Protein AF-A0A0E3JX62-F1 (afdb_monomer_lite)

pLDDT: mean 85.28, std 9.25, range [53.06, 96.44]

InterPro domains:
  IPR010160 CRISPR-associated protein, Cmr5 [PF09701] (29-113)
  IPR023101 AF1862-like domain superfamily [G3DSA:1.10.520.30] (11-115)
  IPR023101 AF1862-like domain superfamily [SSF158568] (30-113)

Structure (mmCIF, N/CA/C/O backbone):
data_AF-A0A0E3JX62-F1
#
_entry.id   AF-A0A0E3JX62-F1
#
loop_
_atom_site.group_PDB
_atom_site.id
_atom_site.type_symbol
_atom_site.label_atom_id
_atom_site.label_alt_id
_atom_site.label_comp_id
_atom_site.label_asym_id
_atom_site.label_entity_id
_atom_site.label_seq_id
_atom_site.pdbx_PDB_ins_code
_atom_site.Cartn_x
_atom_site.Cartn_y
_atom_site.Cartn_z
_atom_site.occupancy
_atom_site.B_iso_or_equiv
_atom_site.auth_seq_id
_atom_site.auth_comp_id
_atom_site.auth_asym_id
_atom_site.auth_atom_id
_atom_site.pdbx_PDB_model_num
ATOM 1 N N . MET A 1 1 ? -1.534 -1.806 -14.188 1.00 62.25 1 MET A N 1
ATOM 2 C CA . MET A 1 1 ? -2.911 -1.276 -14.268 1.00 62.25 1 MET A CA 1
ATOM 3 C C . MET A 1 1 ? -3.129 -0.452 -13.007 1.00 62.25 1 MET A C 1
ATOM 5 O O . MET A 1 1 ? -2.720 -0.922 -11.955 1.00 62.25 1 MET A O 1
ATOM 9 N N . ILE A 1 2 ? -3.617 0.786 -13.118 1.00 75.81 2 ILE A N 1
ATOM 10 C CA . ILE A 1 2 ? -3.899 1.659 -11.963 1.00 75.81 2 ILE A CA 1
ATOM 11 C C . ILE A 1 2 ? -5.365 1.433 -11.605 1.00 75.81 2 ILE A C 1
ATOM 13 O O . ILE A 1 2 ? -6.213 1.516 -12.494 1.00 75.81 2 ILE A O 1
ATOM 17 N N . SER A 1 3 ? -5.661 1.114 -10.350 1.00 83.12 3 SER A N 1
ATOM 18 C CA . SER A 1 3 ? -7.040 0.901 -9.918 1.00 83.12 3 SER A CA 1
ATOM 19 C C . SER A 1 3 ? -7.783 2.234 -9.816 1.00 83.12 3 SER A C 1
ATOM 21 O O . SER A 1 3 ? -7.210 3.294 -9.538 1.00 83.12 3 SER A O 1
ATOM 23 N N . SER A 1 4 ? -9.092 2.207 -10.006 1.00 87.88 4 SER A N 1
ATOM 24 C CA . SER A 1 4 ? -9.942 3.371 -9.781 1.00 87.88 4 SER A CA 1
ATOM 25 C C . SER A 1 4 ? -10.062 3.710 -8.288 1.00 87.88 4 SER A C 1
ATOM 27 O O . SER A 1 4 ? -9.934 2.862 -7.403 1.00 87.88 4 SER A O 1
ATOM 29 N N . SER A 1 5 ? -10.395 4.967 -7.983 1.00 86.50 5 SER A N 1
ATOM 30 C CA . SER A 1 5 ? -10.707 5.400 -6.608 1.00 86.50 5 SER A CA 1
ATOM 31 C C . SER A 1 5 ? -11.844 4.575 -5.974 1.00 86.50 5 SER A C 1
ATOM 33 O O . SER A 1 5 ? -11.825 4.257 -4.780 1.00 86.50 5 SER A O 1
ATOM 35 N N . VAL A 1 6 ? -12.828 4.159 -6.779 1.00 88.31 6 VAL A N 1
ATOM 36 C CA . VAL A 1 6 ? -13.943 3.323 -6.311 1.00 88.31 6 VAL A CA 1
ATOM 37 C C . VAL A 1 6 ? -13.447 1.944 -5.871 1.00 88.31 6 VAL A C 1
ATOM 39 O O . VAL A 1 6 ? -13.843 1.470 -4.808 1.00 88.31 6 VAL A O 1
ATOM 42 N N . GLU A 1 7 ? -12.554 1.320 -6.638 1.00 90.38 7 GLU A N 1
ATOM 43 C CA . GLU A 1 7 ? -11.962 0.017 -6.305 1.00 90.38 7 GLU A CA 1
ATOM 44 C C . GLU A 1 7 ? -11.114 0.080 -5.034 1.00 90.38 7 GLU A C 1
ATOM 46 O O . GLU A 1 7 ? -11.301 -0.744 -4.138 1.00 90.38 7 GLU A O 1
ATOM 51 N N . LYS A 1 8 ? -10.274 1.114 -4.893 1.00 90.81 8 LYS A N 1
ATOM 52 C CA . LYS A 1 8 ? -9.488 1.369 -3.674 1.00 90.81 8 LYS A CA 1
ATOM 53 C C . LYS A 1 8 ? -10.384 1.483 -2.440 1.00 90.81 8 LYS A C 1
ATOM 55 O O . LYS A 1 8 ? -10.171 0.793 -1.445 1.00 90.81 8 LYS A O 1
ATOM 60 N N . SER A 1 9 ? -11.426 2.316 -2.518 1.00 89.31 9 SER A N 1
ATOM 61 C CA . SER A 1 9 ? -12.389 2.497 -1.418 1.00 89.31 9 SER A CA 1
ATOM 62 C C . SER A 1 9 ? -13.096 1.191 -1.071 1.00 89.31 9 SER A C 1
ATOM 64 O O . SER A 1 9 ? -13.220 0.836 0.102 1.00 89.31 9 SER A O 1
ATOM 66 N N . ARG A 1 10 ? -13.548 0.463 -2.099 1.00 90.81 10 ARG A N 1
ATOM 67 C CA . ARG A 1 10 ? -14.264 -0.803 -1.945 1.00 90.81 10 ARG A CA 1
ATOM 68 C C . ARG A 1 10 ? -13.384 -1.853 -1.282 1.00 90.81 10 ARG A C 1
ATOM 70 O O . ARG A 1 10 ? -13.867 -2.524 -0.377 1.00 90.81 10 ARG A O 1
ATOM 77 N N . PHE A 1 11 ? -12.117 -1.972 -1.680 1.00 91.31 11 PHE A N 1
ATOM 78 C CA . PHE A 1 11 ? -11.179 -2.890 -1.038 1.00 91.31 11 PHE A CA 1
ATOM 79 C C . PHE A 1 11 ? -11.008 -2.577 0.447 1.00 91.31 11 PHE A C 1
ATOM 81 O O . PHE A 1 11 ? -11.116 -3.486 1.267 1.00 91.31 11 PHE A O 1
ATOM 88 N N . ILE A 1 12 ? -10.783 -1.305 0.800 1.00 89.44 12 ILE A N 1
ATOM 89 C CA . ILE A 1 12 ? -10.561 -0.912 2.197 1.00 89.44 12 ILE A CA 1
ATOM 90 C C . ILE A 1 12 ? -11.797 -1.240 3.040 1.00 89.44 12 ILE A C 1
ATOM 92 O O . ILE A 1 12 ? -11.687 -1.916 4.060 1.00 89.44 12 ILE A O 1
ATOM 96 N N . LEU A 1 13 ? -12.982 -0.820 2.588 1.00 88.88 13 LEU A N 1
ATOM 97 C CA . LEU A 1 13 ? -14.234 -1.057 3.310 1.00 88.88 13 LEU A CA 1
ATOM 98 C C . LEU A 1 13 ? -14.573 -2.545 3.411 1.00 88.88 13 LEU A C 1
ATOM 100 O O . LEU A 1 13 ? -14.973 -2.997 4.480 1.00 88.88 13 LEU A O 1
ATOM 104 N N . LYS A 1 14 ? -14.395 -3.309 2.328 1.00 89.88 14 LYS A N 1
ATOM 105 C CA . LYS A 1 14 ? -14.640 -4.755 2.318 1.00 89.88 14 LYS A CA 1
ATOM 106 C C . LYS A 1 14 ? -13.683 -5.481 3.261 1.00 89.88 14 LYS A C 1
ATOM 108 O O . LYS A 1 14 ? -14.130 -6.284 4.064 1.00 89.88 14 LYS A O 1
ATOM 113 N N . SER A 1 15 ? -12.395 -5.144 3.231 1.00 87.44 15 SER A N 1
ATOM 114 C CA . SER A 1 15 ? -11.390 -5.769 4.099 1.00 87.44 15 SER A CA 1
ATOM 115 C C . SER A 1 15 ? -11.661 -5.536 5.586 1.00 87.44 15 SER A C 1
ATOM 117 O O . SER A 1 15 ? -11.417 -6.431 6.392 1.00 87.44 15 SER A O 1
ATOM 119 N N . ILE A 1 16 ? -12.189 -4.357 5.935 1.00 84.38 16 ILE A N 1
ATOM 120 C CA . ILE A 1 16 ? -12.611 -4.032 7.303 1.00 84.38 16 ILE A CA 1
ATOM 121 C C . ILE A 1 16 ? -13.919 -4.753 7.658 1.00 84.38 16 ILE A C 1
ATOM 123 O O . ILE A 1 16 ? -14.026 -5.337 8.733 1.00 84.38 16 ILE A O 1
ATOM 127 N N . LYS A 1 17 ? -14.916 -4.731 6.762 1.00 85.06 17 LYS A N 1
ATOM 128 C CA . LYS A 1 17 ? -16.238 -5.342 6.982 1.00 85.06 17 LYS A CA 1
ATOM 129 C C . LYS A 1 17 ? -16.162 -6.861 7.132 1.00 85.06 17 LYS A C 1
ATOM 131 O O . LYS A 1 17 ? -16.816 -7.413 8.009 1.00 85.06 17 LYS A O 1
ATOM 136 N N . ASP A 1 18 ? -15.364 -7.514 6.295 1.00 84.69 18 ASP A N 1
ATOM 137 C CA . ASP A 1 18 ? -15.216 -8.970 6.262 1.00 84.69 18 ASP A CA 1
ATOM 138 C C . ASP A 1 18 ? -14.297 -9.479 7.392 1.00 84.69 18 ASP A C 1
ATOM 140 O O . ASP A 1 18 ? -13.990 -10.666 7.454 1.00 84.69 18 ASP A O 1
ATOM 144 N N . GLY A 1 19 ? -13.810 -8.591 8.271 1.00 77.25 19 GLY A N 1
ATOM 145 C CA . GLY A 1 19 ? -12.964 -8.951 9.410 1.00 77.25 19 GLY A CA 1
ATOM 146 C C . GLY A 1 19 ? -11.559 -9.428 9.032 1.00 77.25 19 GLY A C 1
ATOM 147 O O . GLY A 1 19 ? -10.809 -9.840 9.910 1.00 77.25 19 GLY A O 1
ATOM 148 N N . CYS A 1 20 ? -11.174 -9.349 7.751 1.00 76.81 20 CYS A N 1
ATOM 149 C CA . CYS A 1 20 ? -9.824 -9.694 7.295 1.00 76.81 20 CYS A CA 1
ATOM 150 C C . CYS A 1 20 ? -8.755 -8.827 7.978 1.00 76.81 20 CYS A C 1
ATOM 152 O O . CYS A 1 20 ? -7.640 -9.290 8.199 1.00 76.81 20 CYS A O 1
ATOM 154 N N . PHE A 1 21 ? -9.099 -7.571 8.278 1.00 79.06 21 PHE A N 1
ATOM 155 C CA . PHE A 1 21 ? -8.288 -6.648 9.065 1.00 79.06 21 PHE A CA 1
ATOM 156 C C . PHE A 1 21 ? -9.217 -5.812 9.935 1.00 79.06 21 PHE A C 1
ATOM 158 O O . PHE A 1 21 ? -10.136 -5.180 9.411 1.00 79.06 21 PHE A O 1
ATOM 165 N N . THR A 1 22 ? -8.975 -5.733 11.242 1.00 76.62 22 THR A N 1
ATOM 166 C CA . THR A 1 22 ? -9.656 -4.721 12.053 1.00 76.62 22 THR A CA 1
ATOM 167 C C . THR A 1 22 ? -8.854 -3.422 12.040 1.00 76.62 22 THR A C 1
ATOM 169 O O . THR A 1 22 ? -7.629 -3.424 11.939 1.00 76.62 22 THR A O 1
ATOM 172 N N . ILE A 1 23 ? -9.527 -2.275 12.179 1.00 75.25 23 ILE A N 1
ATOM 173 C CA . ILE A 1 23 ? -8.840 -0.975 12.313 1.00 75.25 23 ILE A CA 1
ATOM 174 C C . ILE A 1 23 ? -7.880 -0.995 13.515 1.00 75.25 23 ILE A C 1
ATOM 176 O O . ILE A 1 23 ? -6.826 -0.364 13.480 1.00 75.25 23 ILE A O 1
ATOM 180 N N . LYS A 1 24 ? -8.206 -1.781 14.549 1.00 76.56 24 LYS A N 1
ATOM 181 C CA . LYS A 1 24 ? -7.346 -2.002 15.715 1.00 76.56 24 LYS A CA 1
ATOM 182 C C . LYS A 1 24 ? -6.082 -2.798 15.384 1.00 76.56 24 LYS A C 1
ATOM 184 O O . LYS A 1 24 ? -5.090 -2.608 16.078 1.00 76.56 24 LYS A O 1
ATOM 189 N N . ASP A 1 25 ? -6.067 -3.594 14.320 1.00 79.06 25 ASP A N 1
ATOM 190 C CA . ASP A 1 25 ? -4.882 -4.329 13.841 1.00 79.06 25 ASP A CA 1
ATOM 191 C C . ASP A 1 25 ? -4.015 -3.482 12.906 1.00 79.06 25 ASP A C 1
ATOM 193 O O . ASP A 1 25 ? -2.927 -3.887 12.499 1.00 79.06 25 ASP A O 1
ATOM 197 N N . LEU A 1 26 ? -4.473 -2.284 12.552 1.00 85.44 26 LEU A N 1
ATOM 198 C CA . LEU A 1 26 ? -3.723 -1.353 11.730 1.00 85.44 26 LEU A CA 1
ATOM 199 C C . LEU A 1 26 ? -3.050 -0.301 12.614 1.00 85.44 26 LEU A C 1
ATOM 201 O O . LEU A 1 26 ? -3.598 0.193 13.603 1.00 85.44 26 LEU A O 1
ATOM 205 N N . SER A 1 27 ? -1.798 0.016 12.296 1.00 88.19 27 SER A N 1
ATOM 206 C CA . SER A 1 27 ? -1.067 1.072 12.984 1.00 88.19 27 SER A CA 1
ATOM 207 C C . SER A 1 27 ? -1.409 2.404 12.343 1.00 88.19 27 SER A C 1
ATOM 209 O O . SER A 1 27 ? -0.979 2.717 11.232 1.00 88.19 27 SER A O 1
ATOM 211 N N . ILE A 1 28 ? -2.179 3.212 13.061 1.00 87.69 28 ILE A N 1
ATOM 212 C CA . ILE A 1 28 ? -2.637 4.511 12.569 1.00 87.69 28 ILE A CA 1
ATOM 213 C C . ILE A 1 28 ? -1.447 5.431 12.287 1.00 87.69 28 ILE A C 1
ATOM 215 O O . ILE A 1 28 ? -1.381 6.068 11.236 1.00 87.69 28 ILE A O 1
ATOM 219 N N . SER A 1 29 ? -0.457 5.427 13.183 1.00 89.19 29 SER A N 1
ATOM 220 C CA . SER A 1 29 ? 0.768 6.214 13.023 1.00 89.19 29 SER A CA 1
ATOM 221 C C . SER A 1 29 ? 1.562 5.848 11.761 1.00 89.19 29 SER A C 1
ATOM 223 O O . SER A 1 29 ? 2.133 6.728 11.117 1.00 89.19 29 SER A O 1
ATOM 225 N N . GLU A 1 30 ? 1.580 4.568 11.376 1.00 90.88 30 GLU A N 1
ATOM 226 C CA . GLU A 1 30 ? 2.270 4.102 10.168 1.00 90.88 30 GLU A CA 1
ATOM 227 C C . GLU A 1 30 ? 1.454 4.442 8.920 1.00 90.88 30 GLU A C 1
ATOM 229 O O . GLU A 1 30 ? 2.005 4.981 7.963 1.00 90.88 30 GLU A O 1
ATOM 234 N N . ILE A 1 31 ? 0.131 4.260 8.960 1.00 92.50 31 ILE A N 1
ATOM 235 C CA . ILE A 1 31 ? -0.778 4.652 7.873 1.00 92.50 31 ILE A CA 1
ATOM 236 C C . ILE A 1 31 ? -0.692 6.154 7.577 1.00 92.50 31 ILE A C 1
ATOM 238 O O . ILE A 1 31 ? -0.693 6.563 6.415 1.00 92.50 31 ILE A O 1
ATOM 242 N N . GLN A 1 32 ? -0.583 6.998 8.605 1.00 91.50 32 GLN A N 1
ATOM 243 C CA . GLN A 1 32 ? -0.445 8.443 8.419 1.00 91.50 32 GLN A CA 1
ATOM 244 C C . GLN A 1 32 ? 0.853 8.823 7.688 1.00 91.50 32 GLN A C 1
ATOM 246 O O . GLN A 1 32 ? 0.844 9.758 6.877 1.00 91.50 32 GLN A O 1
ATOM 251 N N . LYS A 1 33 ? 1.942 8.086 7.946 1.00 93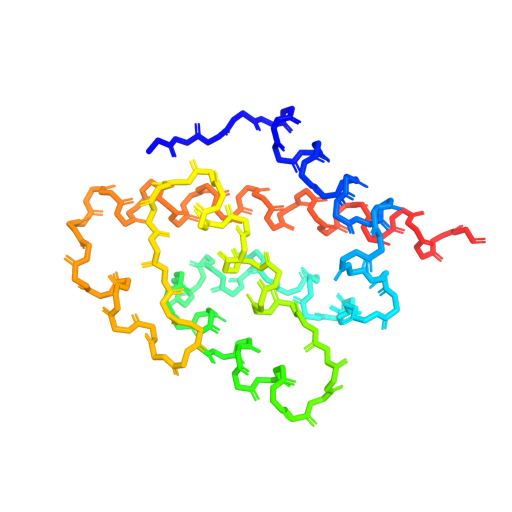.50 33 LYS A N 1
ATOM 252 C CA . LYS A 1 33 ? 3.274 8.297 7.355 1.00 93.50 33 LYS A CA 1
ATOM 253 C C . LYS A 1 33 ? 3.455 7.607 6.002 1.00 93.50 33 LYS A C 1
ATOM 255 O O . LYS A 1 33 ? 4.278 8.061 5.210 1.00 93.50 33 LYS A O 1
ATOM 260 N N . LEU A 1 34 ? 2.674 6.570 5.705 1.00 95.06 34 LEU A N 1
ATOM 261 C CA . LEU A 1 34 ? 2.822 5.731 4.515 1.00 95.06 34 LEU A CA 1
ATOM 262 C C . LEU A 1 34 ? 2.894 6.511 3.185 1.00 95.06 34 LEU A C 1
ATOM 264 O O . LEU A 1 34 ? 3.834 6.265 2.428 1.00 95.06 34 LEU A O 1
ATOM 268 N N . PRO A 1 35 ? 2.016 7.497 2.894 1.00 96.12 35 PRO A N 1
ATOM 269 C CA . PRO A 1 35 ? 2.127 8.256 1.647 1.00 96.12 35 PRO A CA 1
ATOM 270 C C . PRO A 1 35 ? 3.469 8.989 1.523 1.00 96.12 35 PRO A C 1
ATOM 272 O O . PRO A 1 35 ? 4.056 9.057 0.445 1.00 96.12 35 PRO A O 1
ATOM 275 N N . MET A 1 36 ? 3.968 9.540 2.635 1.00 96.44 36 MET A N 1
ATOM 276 C CA . MET A 1 36 ? 5.254 10.236 2.668 1.00 96.44 36 MET A CA 1
ATOM 277 C C . MET A 1 36 ? 6.413 9.255 2.478 1.00 96.44 36 MET A C 1
ATOM 279 O O . MET A 1 36 ? 7.320 9.550 1.705 1.00 96.44 36 MET A O 1
ATOM 283 N N . MET A 1 37 ? 6.360 8.091 3.129 1.00 95.88 37 MET A N 1
ATOM 284 C CA . MET A 1 37 ? 7.368 7.042 2.966 1.00 95.88 37 MET A CA 1
ATOM 285 C C . MET A 1 37 ? 7.470 6.597 1.507 1.00 95.88 37 MET A C 1
ATOM 287 O O . MET A 1 37 ? 8.564 6.637 0.953 1.00 95.88 37 MET A O 1
ATOM 291 N N . ILE A 1 38 ? 6.340 6.288 0.857 1.00 96.00 38 ILE A N 1
ATOM 292 C CA . ILE A 1 38 ? 6.325 5.870 -0.556 1.00 96.00 38 ILE A CA 1
ATOM 293 C C . ILE A 1 38 ? 6.910 6.967 -1.448 1.00 96.00 38 ILE A C 1
ATOM 295 O O . ILE A 1 38 ? 7.685 6.674 -2.355 1.00 96.00 38 ILE A O 1
ATOM 299 N N . ARG A 1 39 ? 6.572 8.237 -1.185 1.00 94.88 39 ARG A N 1
ATOM 300 C CA . ARG A 1 39 ? 7.064 9.368 -1.983 1.00 94.88 39 ARG A CA 1
ATOM 301 C C . ARG A 1 39 ? 8.578 9.560 -1.875 1.00 94.88 39 ARG A C 1
ATOM 303 O O . ARG A 1 39 ? 9.196 9.919 -2.868 1.00 94.88 39 ARG A O 1
ATOM 310 N N . ILE A 1 40 ? 9.146 9.399 -0.680 1.00 96.25 40 ILE A N 1
ATOM 311 C CA . ILE A 1 40 ? 10.559 9.713 -0.410 1.00 96.25 40 ILE A CA 1
ATOM 312 C C . ILE A 1 40 ? 11.456 8.500 -0.660 1.00 96.25 40 ILE A C 1
ATOM 314 O O . ILE A 1 40 ? 12.487 8.627 -1.310 1.00 96.25 40 ILE A O 1
ATOM 318 N N . ASN A 1 41 ? 11.057 7.332 -0.160 1.00 94.25 41 ASN A N 1
ATOM 319 C CA . ASN A 1 41 ? 11.887 6.127 -0.147 1.00 94.25 41 ASN A CA 1
ATOM 320 C C . ASN A 1 41 ? 11.543 5.158 -1.288 1.00 94.25 41 ASN A C 1
ATOM 322 O O . ASN A 1 41 ? 12.242 4.169 -1.494 1.00 94.25 41 ASN A O 1
ATOM 326 N N . GLY A 1 42 ? 10.450 5.408 -2.010 1.00 93.56 42 GLY A N 1
ATOM 327 C CA . GLY A 1 42 ? 9.917 4.489 -3.008 1.00 93.56 42 GLY A CA 1
ATOM 328 C C . GLY A 1 42 ? 9.093 3.351 -2.400 1.00 93.56 42 GLY A C 1
ATOM 329 O O . GLY A 1 42 ? 9.058 3.132 -1.183 1.00 93.56 42 GLY A O 1
ATOM 330 N N . LEU A 1 43 ? 8.397 2.629 -3.278 1.00 92.69 43 LEU A N 1
ATOM 331 C CA . LEU A 1 43 ? 7.477 1.551 -2.919 1.00 92.69 43 LEU A CA 1
ATOM 332 C C . LEU A 1 43 ? 8.173 0.390 -2.190 1.00 92.69 43 LEU A C 1
ATOM 334 O O . LEU A 1 43 ? 7.751 0.032 -1.091 1.00 92.69 43 LEU A O 1
ATOM 338 N N . ALA A 1 44 ? 9.232 -0.176 -2.780 1.00 90.69 44 ALA A N 1
ATOM 339 C CA . ALA A 1 44 ? 9.879 -1.382 -2.261 1.00 90.69 44 ALA A CA 1
ATOM 340 C C . ALA A 1 44 ? 10.424 -1.185 -0.836 1.00 90.69 44 ALA A C 1
ATOM 342 O O . ALA A 1 44 ? 10.064 -1.934 0.067 1.00 90.69 44 ALA A O 1
ATOM 343 N N . ALA A 1 45 ? 11.208 -0.126 -0.607 1.00 91.75 45 ALA A N 1
ATOM 344 C CA . ALA A 1 45 ? 11.774 0.167 0.712 1.00 91.75 45 ALA A CA 1
ATOM 345 C C . ALA A 1 45 ? 10.693 0.476 1.764 1.00 91.75 45 ALA A C 1
ATOM 347 O O . ALA A 1 45 ? 10.824 0.103 2.931 1.00 91.75 45 ALA A O 1
ATOM 348 N N . SER A 1 46 ? 9.604 1.140 1.360 1.00 93.81 46 SER A N 1
ATOM 349 C CA . SER A 1 46 ? 8.486 1.442 2.262 1.00 93.81 46 SER A CA 1
ATOM 350 C C . SER A 1 46 ? 7.756 0.180 2.708 1.00 93.81 46 SER A C 1
ATOM 352 O O . SER A 1 46 ? 7.444 0.041 3.889 1.00 93.81 46 SER A O 1
ATOM 354 N N . LEU A 1 47 ? 7.498 -0.743 1.781 1.00 91.75 47 LEU A N 1
ATOM 355 C CA . LEU A 1 47 ? 6.879 -2.023 2.106 1.00 91.75 47 LEU A CA 1
ATOM 356 C C . LEU A 1 47 ? 7.816 -2.908 2.931 1.00 91.75 47 LEU A C 1
ATOM 358 O O . LEU A 1 47 ? 7.348 -3.544 3.868 1.00 91.75 47 LEU A O 1
ATOM 362 N N . GLU A 1 48 ? 9.123 -2.902 2.654 1.00 90.75 48 GLU A N 1
ATOM 363 C CA . GLU A 1 48 ? 10.096 -3.716 3.398 1.00 90.75 48 GLU A CA 1
ATOM 364 C C . GLU A 1 48 ? 10.139 -3.286 4.865 1.00 90.75 48 GLU A C 1
ATOM 366 O O . GLU A 1 48 ? 10.101 -4.110 5.778 1.00 90.75 48 GLU A O 1
ATOM 371 N N . TYR A 1 49 ? 10.138 -1.971 5.093 1.00 90.94 49 TYR A N 1
ATOM 372 C CA . TYR A 1 49 ? 10.027 -1.406 6.429 1.00 90.94 49 TYR A CA 1
ATOM 373 C C . TYR A 1 49 ? 8.734 -1.839 7.130 1.00 90.94 49 TYR A C 1
ATOM 375 O O . TYR A 1 49 ? 8.777 -2.228 8.296 1.00 90.94 49 TYR A O 1
ATOM 383 N N . LEU A 1 50 ? 7.589 -1.756 6.443 1.00 91.00 50 LEU A N 1
ATOM 384 C CA . LEU A 1 50 ? 6.298 -2.102 7.036 1.00 91.00 50 LEU A CA 1
ATOM 385 C C . LEU A 1 50 ? 6.185 -3.593 7.355 1.00 91.00 50 LEU A C 1
ATOM 387 O O . LEU A 1 50 ? 5.725 -3.927 8.437 1.00 91.00 50 LEU A O 1
ATOM 391 N N . LEU A 1 51 ? 6.642 -4.487 6.478 1.00 89.56 51 LEU A N 1
ATOM 392 C CA . LEU A 1 51 ? 6.607 -5.930 6.739 1.00 89.56 51 LEU A CA 1
ATOM 393 C C . LEU A 1 51 ? 7.488 -6.303 7.941 1.00 89.56 51 LEU A C 1
ATOM 395 O O . LEU A 1 51 ? 7.028 -7.008 8.835 1.00 89.56 51 LEU A O 1
ATOM 399 N N . LYS A 1 52 ? 8.687 -5.712 8.054 1.00 88.12 52 LYS A N 1
ATOM 400 C CA . LYS A 1 52 ? 9.533 -5.850 9.256 1.00 88.12 52 LYS A CA 1
ATOM 401 C C . LYS A 1 52 ? 8.849 -5.320 10.519 1.00 88.12 52 LYS A C 1
ATOM 403 O O . LYS A 1 52 ? 9.066 -5.837 11.611 1.00 88.12 52 LYS A O 1
ATOM 408 N N . LYS A 1 53 ? 8.034 -4.263 10.416 1.00 86.12 53 LYS A N 1
ATOM 409 C CA . LYS A 1 53 ? 7.233 -3.767 11.549 1.00 86.12 53 LYS A CA 1
ATOM 410 C C . LYS A 1 53 ? 6.084 -4.700 11.893 1.00 86.12 53 LYS A C 1
ATOM 412 O O . LYS A 1 53 ? 5.813 -4.872 13.083 1.00 86.12 53 LYS A O 1
ATOM 417 N N . ASP A 1 54 ? 5.450 -5.294 10.889 1.00 84.19 54 ASP A N 1
ATOM 418 C CA . ASP A 1 54 ? 4.328 -6.200 11.082 1.00 84.19 54 ASP A CA 1
ATOM 419 C C . ASP A 1 54 ? 4.743 -7.427 11.914 1.00 84.19 54 ASP A C 1
ATOM 421 O O . ASP A 1 54 ? 4.035 -7.808 12.849 1.00 84.19 54 ASP A O 1
ATOM 425 N N . GLU A 1 55 ? 5.933 -7.978 11.653 1.00 82.56 55 GLU A N 1
ATOM 426 C CA . GLU A 1 55 ? 6.535 -9.073 12.434 1.00 82.56 55 GLU A CA 1
ATOM 427 C C . GLU A 1 55 ? 6.772 -8.710 13.908 1.00 82.56 55 GLU A C 1
ATOM 429 O O . GLU A 1 55 ? 6.645 -9.556 14.790 1.00 82.56 55 GLU A O 1
ATOM 434 N N . LEU A 1 56 ? 7.090 -7.443 14.191 1.00 76.44 56 LEU A N 1
ATOM 435 C CA . LEU A 1 56 ? 7.489 -6.985 15.524 1.00 76.44 56 LEU A CA 1
ATOM 436 C C . LEU A 1 56 ? 6.326 -6.497 16.398 1.00 76.44 56 LEU A C 1
ATOM 438 O O . LEU A 1 56 ? 6.468 -6.456 17.619 1.00 76.44 56 LEU A O 1
ATOM 442 N N . LYS A 1 57 ? 5.219 -6.022 15.809 1.00 66.94 57 LYS A N 1
ATOM 443 C CA . LYS A 1 57 ? 4.214 -5.218 16.539 1.00 66.94 57 LYS A CA 1
ATOM 444 C C . LYS A 1 57 ? 2.767 -5.700 16.446 1.00 66.94 57 LYS A C 1
ATOM 446 O O . LYS A 1 57 ? 1.896 -5.012 16.976 1.00 66.94 57 LYS A O 1
ATOM 451 N N . VAL A 1 58 ? 2.488 -6.842 15.808 1.00 65.00 58 VAL A N 1
ATOM 452 C CA . VAL A 1 58 ? 1.107 -7.345 15.589 1.00 65.00 58 VAL A CA 1
ATOM 453 C C . VAL A 1 58 ? 0.219 -6.277 14.924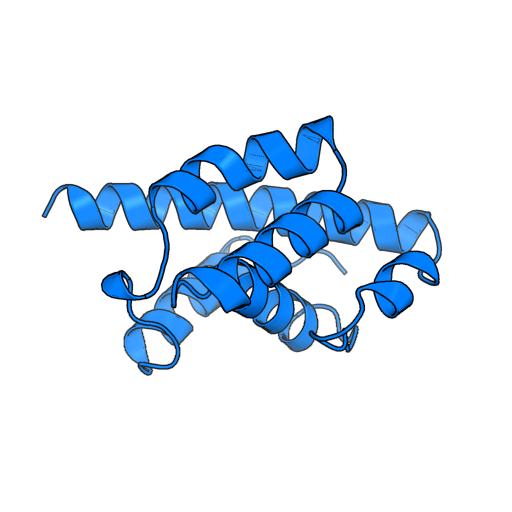 1.00 65.00 58 VAL A C 1
ATOM 455 O O . VAL A 1 58 ? -0.978 -6.157 15.172 1.00 65.00 58 VAL A O 1
ATOM 458 N N . LYS A 1 59 ? 0.832 -5.430 14.098 1.00 79.06 59 LYS A N 1
ATOM 459 C CA . LYS A 1 59 ? 0.138 -4.496 13.216 1.00 79.06 59 LYS A CA 1
ATOM 460 C C . LYS A 1 59 ? 0.342 -5.008 11.806 1.00 79.06 59 LYS A C 1
ATOM 462 O O . LYS A 1 59 ? 1.380 -5.580 11.542 1.00 79.06 59 LYS A O 1
ATOM 467 N N . ASN A 1 60 ? -0.653 -4.903 10.937 1.00 86.81 60 ASN A N 1
ATOM 468 C CA . ASN A 1 60 ? -0.625 -5.609 9.650 1.00 86.81 60 ASN A CA 1
ATOM 469 C C . ASN A 1 60 ? -0.696 -4.641 8.460 1.00 86.81 60 ASN A C 1
ATOM 471 O O . ASN A 1 60 ? -1.411 -4.899 7.491 1.00 86.81 60 ASN A O 1
ATOM 475 N N . VAL A 1 61 ? -0.017 -3.489 8.541 1.00 90.12 61 VAL A N 1
ATOM 476 C CA . VAL A 1 61 ? -0.101 -2.445 7.501 1.00 90.12 61 VAL A CA 1
ATOM 477 C C . VAL A 1 61 ? 0.643 -2.883 6.240 1.00 90.12 61 VAL A C 1
ATOM 479 O O . VAL A 1 61 ? 0.143 -2.663 5.133 1.00 90.12 61 VAL A O 1
ATOM 482 N N . GLY A 1 62 ? 1.798 -3.535 6.390 1.00 90.44 62 GLY A N 1
ATOM 483 C CA . GLY A 1 62 ? 2.549 -4.106 5.271 1.00 90.44 62 GLY A CA 1
ATOM 484 C C . GLY A 1 62 ? 1.735 -5.180 4.555 1.00 90.44 62 GLY A C 1
ATOM 485 O O . GLY A 1 62 ? 1.471 -5.061 3.357 1.00 90.44 62 GLY A O 1
ATOM 486 N N . LYS A 1 63 ? 1.233 -6.168 5.304 1.00 89.50 63 LYS A N 1
ATOM 487 C CA . LYS A 1 63 ? 0.378 -7.251 4.784 1.00 89.50 63 LYS A CA 1
ATOM 488 C C . LYS A 1 63 ? -0.893 -6.729 4.118 1.00 89.50 63 LYS A C 1
ATOM 490 O O . LYS A 1 63 ? -1.301 -7.251 3.082 1.00 89.50 63 LYS A O 1
ATOM 495 N N . PHE A 1 64 ? -1.501 -5.677 4.666 1.00 90.69 64 PHE A N 1
ATOM 496 C CA . PHE A 1 64 ? -2.665 -5.028 4.063 1.00 90.69 64 PHE A CA 1
ATOM 497 C C . PHE A 1 64 ? -2.350 -4.449 2.678 1.00 90.69 64 PHE A C 1
ATOM 499 O O . PHE A 1 64 ? -3.113 -4.646 1.731 1.00 90.69 64 PHE A O 1
ATOM 506 N N . CYS A 1 65 ? -1.201 -3.781 2.540 1.00 91.75 65 CYS A N 1
ATOM 507 C CA . CYS A 1 65 ? -0.747 -3.248 1.259 1.00 91.75 65 CYS A CA 1
ATOM 508 C C . CYS A 1 65 ? -0.410 -4.367 0.262 1.00 91.75 65 CYS A C 1
ATOM 510 O O . CYS A 1 65 ? -0.814 -4.282 -0.894 1.00 91.75 65 CYS A O 1
ATOM 512 N N . ILE A 1 66 ? 0.268 -5.433 0.701 1.00 90.31 66 ILE A N 1
ATOM 513 C CA . ILE A 1 66 ? 0.584 -6.591 -0.153 1.00 90.31 66 ILE A CA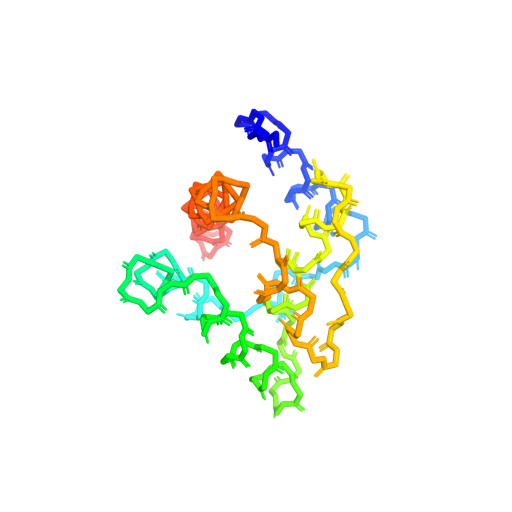 1
ATOM 514 C C . ILE A 1 66 ? -0.686 -7.273 -0.664 1.00 90.31 66 ILE A C 1
ATOM 516 O O . ILE A 1 66 ? -0.773 -7.588 -1.853 1.00 90.31 66 ILE A O 1
ATOM 520 N N . LYS A 1 67 ? -1.698 -7.446 0.196 1.00 89.56 67 LYS A N 1
ATOM 521 C CA . LYS A 1 67 ? -2.991 -8.005 -0.215 1.00 89.56 67 LYS A CA 1
ATOM 522 C C . LYS A 1 67 ? -3.662 -7.137 -1.276 1.00 89.56 67 LYS A C 1
ATOM 524 O O . LYS A 1 67 ? -4.093 -7.655 -2.297 1.00 89.56 67 LYS A O 1
ATOM 529 N N . TYR A 1 68 ? -3.697 -5.822 -1.067 1.00 91.06 68 TYR A N 1
ATOM 530 C CA . TYR A 1 68 ? -4.242 -4.893 -2.054 1.00 91.06 68 TYR A CA 1
ATOM 531 C C . TYR A 1 68 ? -3.532 -5.014 -3.413 1.00 91.06 68 TYR A C 1
ATOM 533 O O . TYR A 1 68 ? -4.189 -5.111 -4.450 1.00 91.06 68 TYR A O 1
ATOM 541 N N . ILE A 1 69 ? -2.195 -5.051 -3.410 1.00 89.44 69 ILE A N 1
ATOM 542 C CA . ILE A 1 69 ? -1.403 -5.207 -4.634 1.00 89.44 69 ILE A CA 1
ATOM 543 C C . ILE A 1 69 ? -1.733 -6.540 -5.316 1.00 89.44 69 ILE A C 1
ATOM 545 O O . ILE A 1 69 ? -2.015 -6.555 -6.516 1.00 89.44 69 ILE A O 1
ATOM 549 N N . SER A 1 70 ? -1.760 -7.631 -4.553 1.00 86.75 70 SER A N 1
ATOM 550 C CA . SER A 1 70 ? -2.048 -8.973 -5.068 1.00 86.75 70 SER A CA 1
ATOM 551 C C . SER A 1 70 ? -3.437 -9.062 -5.700 1.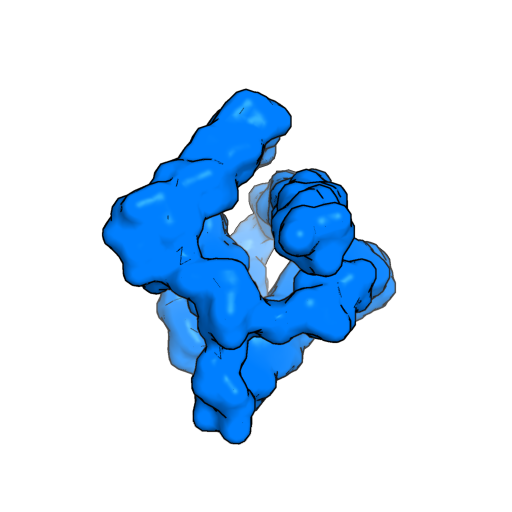00 86.75 70 SER A C 1
ATOM 553 O O . SER A 1 70 ? -3.576 -9.600 -6.799 1.00 86.75 70 SER A O 1
ATOM 555 N N . ASP A 1 71 ? -4.442 -8.466 -5.058 1.00 84.81 71 ASP A N 1
ATOM 556 C CA . ASP A 1 71 ? -5.835 -8.525 -5.502 1.00 84.81 71 ASP A CA 1
ATOM 557 C C . ASP A 1 71 ? -6.099 -7.662 -6.752 1.00 84.81 71 ASP A C 1
ATOM 559 O O . ASP A 1 71 ? -6.924 -8.036 -7.585 1.00 84.81 71 ASP A O 1
ATOM 563 N N . TYR A 1 72 ? -5.409 -6.523 -6.919 1.00 79.38 72 TYR A N 1
ATOM 564 C CA . TYR A 1 72 ? -5.741 -5.539 -7.970 1.00 79.38 72 TYR A CA 1
ATOM 565 C C . TYR A 1 72 ? -4.716 -5.389 -9.086 1.00 79.38 72 TYR A C 1
ATOM 567 O O . TYR A 1 72 ? -5.021 -4.802 -10.125 1.00 79.38 72 TYR A O 1
ATOM 575 N N . THR A 1 73 ? -3.503 -5.902 -8.911 1.00 69.12 73 THR A N 1
ATOM 576 C CA . THR A 1 73 ? -2.435 -5.694 -9.900 1.00 69.12 73 THR A CA 1
ATOM 577 C C . THR A 1 73 ? -1.982 -6.985 -10.565 1.00 69.12 73 THR A C 1
ATOM 579 O O . THR A 1 73 ? -1.155 -6.933 -11.473 1.00 69.12 73 THR A O 1
ATOM 582 N N . SER A 1 74 ? -2.563 -8.130 -10.173 1.00 69.50 74 SER A N 1
ATOM 583 C CA . SER A 1 74 ? -2.167 -9.481 -10.614 1.00 69.50 74 SER A CA 1
ATOM 584 C C . SER A 1 74 ? -0.696 -9.822 -10.331 1.00 69.50 74 SER A C 1
ATOM 586 O O . SER A 1 74 ? -0.193 -10.832 -10.817 1.00 69.50 74 SER A O 1
ATOM 588 N N . ILE A 1 75 ? -0.000 -8.984 -9.558 1.00 72.69 75 ILE A N 1
ATOM 589 C CA . ILE A 1 75 ? 1.368 -9.207 -9.109 1.00 72.69 75 ILE A CA 1
ATOM 590 C C . ILE A 1 75 ? 1.262 -9.931 -7.777 1.00 72.69 75 ILE A C 1
ATOM 592 O O . ILE A 1 75 ? 0.813 -9.353 -6.790 1.00 72.69 75 ILE A O 1
ATOM 596 N N . LYS A 1 76 ? 1.667 -11.198 -7.756 1.00 73.25 76 LYS A N 1
ATOM 597 C CA . LYS A 1 76 ? 1.868 -11.912 -6.499 1.00 73.25 76 LYS A CA 1
ATOM 598 C C . LYS A 1 76 ? 3.193 -11.440 -5.926 1.00 73.25 76 LYS A C 1
ATOM 600 O O . LYS A 1 76 ? 4.203 -11.544 -6.608 1.00 73.25 76 LYS A O 1
ATOM 605 N N . ILE A 1 77 ? 3.142 -10.873 -4.729 1.00 74.69 77 ILE A N 1
ATOM 606 C CA . ILE A 1 77 ? 4.334 -10.524 -3.963 1.00 74.69 77 ILE A CA 1
ATOM 607 C C . ILE A 1 77 ? 4.349 -11.467 -2.778 1.00 74.69 77 ILE A C 1
ATOM 609 O O . ILE A 1 77 ? 3.388 -11.469 -1.997 1.00 74.69 77 ILE A O 1
ATOM 613 N N . ASP A 1 78 ? 5.407 -12.255 -2.640 1.00 70.31 78 ASP A N 1
ATOM 614 C CA . ASP A 1 78 ? 5.622 -12.963 -1.389 1.00 70.31 78 ASP A CA 1
ATOM 615 C C . ASP A 1 78 ? 5.896 -11.945 -0.269 1.00 70.31 78 ASP A C 1
ATOM 617 O O . ASP A 1 78 ? 6.749 -11.062 -0.360 1.00 70.31 78 ASP A O 1
ATOM 621 N N . SER A 1 79 ? 5.122 -12.046 0.808 1.00 66.06 79 SER A N 1
ATOM 622 C CA . SER A 1 79 ? 5.265 -11.197 1.989 1.00 66.06 79 SER A CA 1
ATOM 623 C C . SER A 1 79 ? 6.577 -11.412 2.754 1.00 66.06 79 SER A C 1
ATOM 625 O O . SER A 1 79 ? 6.854 -10.633 3.662 1.00 66.06 79 SER A O 1
ATOM 627 N N . SER A 1 80 ? 7.350 -12.454 2.432 1.00 65.19 80 SER A N 1
ATOM 628 C CA . SER A 1 80 ? 8.625 -12.768 3.086 1.00 65.19 80 SER A CA 1
ATOM 629 C C . SER A 1 80 ? 9.793 -11.933 2.541 1.00 65.19 80 SER A C 1
ATOM 631 O O . SER A 1 80 ? 10.571 -11.374 3.312 1.00 65.19 80 SER A O 1
ATOM 633 N N . GLU A 1 81 ? 9.882 -11.768 1.220 1.00 62.88 81 GLU A N 1
ATOM 634 C CA . GLU A 1 81 ? 10.970 -11.056 0.558 1.00 62.88 81 GLU A CA 1
ATOM 635 C C . GLU A 1 81 ? 10.411 -10.258 -0.624 1.00 62.88 81 GLU A C 1
ATOM 637 O O . GLU A 1 81 ? 9.914 -10.800 -1.600 1.00 62.88 81 GLU A O 1
ATOM 642 N N . ILE A 1 82 ? 10.515 -8.928 -0.570 1.00 75.69 82 ILE A N 1
ATOM 643 C CA . ILE A 1 82 ? 10.033 -7.995 -1.613 1.00 75.69 82 ILE A CA 1
ATOM 644 C C . ILE A 1 82 ? 10.840 -8.107 -2.935 1.00 75.69 82 ILE A C 1
ATOM 646 O O . ILE A 1 82 ? 10.819 -7.226 -3.797 1.00 75.69 82 ILE A O 1
ATOM 650 N N . THR A 1 83 ? 11.593 -9.187 -3.117 1.00 71.00 83 THR A N 1
ATOM 651 C CA . THR A 1 83 ? 12.377 -9.511 -4.314 1.00 71.00 83 THR A CA 1
ATOM 652 C C . THR A 1 83 ? 11.526 -9.434 -5.577 1.00 71.00 83 THR A C 1
ATOM 654 O O . THR A 1 83 ? 11.947 -8.774 -6.527 1.00 71.00 83 THR A O 1
ATOM 657 N N . ASP A 1 84 ? 10.279 -9.910 -5.530 1.00 75.56 84 ASP A N 1
ATOM 658 C CA . ASP A 1 84 ? 9.329 -9.828 -6.647 1.00 75.56 84 ASP A CA 1
ATOM 659 C C . ASP A 1 84 ? 9.122 -8.393 -7.156 1.00 75.56 84 ASP A C 1
ATOM 661 O O . ASP A 1 84 ? 9.015 -8.169 -8.359 1.00 75.56 84 ASP A O 1
ATOM 665 N N . LEU A 1 85 ? 9.107 -7.383 -6.270 1.00 78.12 85 LEU A N 1
ATOM 666 C CA . LEU A 1 85 ? 8.949 -5.982 -6.684 1.00 78.12 85 LEU A CA 1
ATOM 667 C C . LEU A 1 85 ? 10.183 -5.427 -7.396 1.00 78.12 85 LEU A C 1
ATOM 669 O O . LEU A 1 85 ? 10.046 -4.497 -8.194 1.00 78.12 85 LEU A O 1
ATOM 673 N N . LYS A 1 86 ? 11.374 -5.958 -7.097 1.00 74.50 86 LYS A N 1
ATOM 674 C CA . LYS A 1 86 ? 12.640 -5.516 -7.704 1.00 74.50 86 LYS A CA 1
ATOM 675 C C . LYS A 1 86 ? 12.802 -6.035 -9.133 1.00 74.50 86 LYS A C 1
ATOM 677 O O . LYS A 1 86 ? 13.523 -5.422 -9.912 1.00 74.50 86 LYS A O 1
ATOM 682 N N . GLU A 1 87 ? 12.108 -7.114 -9.482 1.00 82.62 87 GLU A N 1
ATOM 683 C CA . GLU A 1 87 ? 12.152 -7.726 -10.816 1.00 82.62 87 GLU A CA 1
ATOM 684 C C . GLU A 1 87 ? 11.122 -7.132 -11.795 1.00 82.62 87 GLU A C 1
ATOM 686 O O . GLU A 1 87 ? 11.158 -7.391 -13.001 1.00 82.62 87 GLU A O 1
ATOM 691 N N . ILE A 1 88 ? 10.205 -6.291 -11.309 1.00 85.19 88 ILE A N 1
ATOM 692 C CA . ILE A 1 88 ? 9.196 -5.638 -12.146 1.00 85.19 88 ILE A CA 1
ATOM 693 C C . ILE A 1 88 ? 9.856 -4.594 -13.051 1.00 85.19 88 ILE A C 1
ATOM 695 O O . ILE A 1 88 ? 10.640 -3.754 -12.614 1.00 85.19 88 ILE A O 1
ATOM 699 N N . LYS A 1 89 ? 9.454 -4.581 -14.328 1.00 88.44 89 LYS A N 1
ATOM 700 C CA . LYS A 1 89 ? 9.851 -3.531 -15.277 1.00 88.44 89 LYS A CA 1
ATOM 701 C C . LYS A 1 89 ? 9.536 -2.130 -14.736 1.00 88.44 89 LYS A C 1
ATOM 703 O O . LYS A 1 89 ? 8.468 -1.894 -14.173 1.00 88.44 89 LYS A O 1
ATOM 708 N N . CYS A 1 90 ? 10.452 -1.188 -14.959 1.00 88.50 90 CYS A N 1
ATOM 709 C CA . CYS A 1 90 ? 10.401 0.159 -14.379 1.00 88.50 90 CYS A CA 1
ATOM 710 C C . CYS A 1 90 ? 9.066 0.892 -14.620 1.00 88.50 90 CYS A C 1
ATOM 712 O O . CYS A 1 90 ? 8.515 1.493 -13.700 1.00 88.50 90 CYS A O 1
ATOM 714 N N . ASP A 1 91 ? 8.493 0.792 -15.821 1.00 89.62 91 ASP A N 1
ATOM 715 C CA . ASP A 1 91 ? 7.197 1.386 -16.174 1.00 89.62 91 ASP A CA 1
ATOM 716 C C . ASP A 1 91 ? 6.054 0.845 -15.299 1.00 89.62 91 ASP A C 1
ATOM 718 O O . ASP A 1 91 ? 5.284 1.605 -14.703 1.00 89.62 91 ASP A O 1
ATOM 722 N N . ARG A 1 92 ? 5.987 -0.481 -15.148 1.00 87.94 92 ARG A N 1
ATOM 723 C CA . ARG A 1 92 ? 4.999 -1.152 -14.299 1.00 87.94 92 ARG A CA 1
ATOM 724 C C . ARG A 1 92 ? 5.213 -0.835 -12.826 1.00 87.94 92 ARG A C 1
ATOM 726 O O . ARG A 1 92 ? 4.232 -0.592 -12.122 1.00 87.94 92 ARG A O 1
ATOM 733 N N . TYR A 1 93 ? 6.465 -0.795 -12.379 1.00 90.44 93 TYR A N 1
ATOM 734 C CA . TYR A 1 93 ? 6.818 -0.428 -11.011 1.00 90.44 93 TYR A CA 1
ATOM 735 C C . TYR A 1 93 ? 6.373 1.004 -10.686 1.00 90.44 93 TYR A C 1
ATOM 737 O O . TYR A 1 93 ? 5.753 1.238 -9.651 1.00 90.44 93 TYR A O 1
ATOM 745 N N . MET A 1 94 ? 6.596 1.959 -11.593 1.00 91.44 94 MET A N 1
ATOM 746 C CA . MET A 1 94 ? 6.157 3.348 -11.419 1.00 91.44 94 MET A CA 1
ATOM 747 C C . MET A 1 94 ? 4.630 3.468 -11.349 1.00 91.44 94 MET A C 1
ATOM 749 O O . MET A 1 94 ? 4.108 4.186 -10.491 1.00 91.44 94 MET A O 1
ATOM 753 N N . CYS A 1 95 ? 3.896 2.736 -12.196 1.00 91.00 95 CYS A N 1
ATOM 754 C CA . CYS A 1 95 ? 2.436 2.672 -12.098 1.00 91.00 95 CYS A CA 1
ATOM 755 C C . CYS A 1 95 ? 1.981 2.105 -10.750 1.00 91.00 95 CYS A C 1
ATOM 757 O O . CYS A 1 95 ? 1.062 2.653 -10.147 1.00 91.00 95 CYS A O 1
ATOM 759 N N . LEU A 1 96 ? 2.627 1.038 -10.275 1.00 91.12 96 LEU A N 1
ATOM 760 C CA . LEU A 1 96 ? 2.307 0.409 -8.998 1.00 91.12 96 LEU A CA 1
ATOM 761 C C . LEU A 1 96 ? 2.602 1.337 -7.814 1.00 91.12 96 LEU A C 1
ATOM 763 O O . LEU A 1 96 ? 1.784 1.467 -6.907 1.00 91.12 96 LEU A O 1
ATOM 767 N N . GLN A 1 97 ? 3.744 2.024 -7.840 1.00 93.25 97 GLN A N 1
ATOM 768 C CA . GLN A 1 97 ? 4.115 2.995 -6.816 1.00 93.25 97 GLN A CA 1
ATOM 769 C C . GLN A 1 97 ? 3.103 4.140 -6.749 1.00 93.25 97 GLN A C 1
ATOM 771 O O . GLN A 1 97 ? 2.675 4.513 -5.656 1.00 93.25 97 GLN A O 1
ATOM 776 N N . LYS A 1 98 ? 2.689 4.679 -7.903 1.00 93.94 98 LYS A N 1
ATOM 777 C CA . LYS A 1 98 ? 1.636 5.700 -7.968 1.00 93.94 98 LYS A CA 1
ATOM 778 C C . LYS A 1 98 ? 0.315 5.168 -7.410 1.00 93.94 98 LYS A C 1
ATOM 780 O O . LYS A 1 98 ? -0.327 5.847 -6.612 1.00 93.94 98 LYS A O 1
AT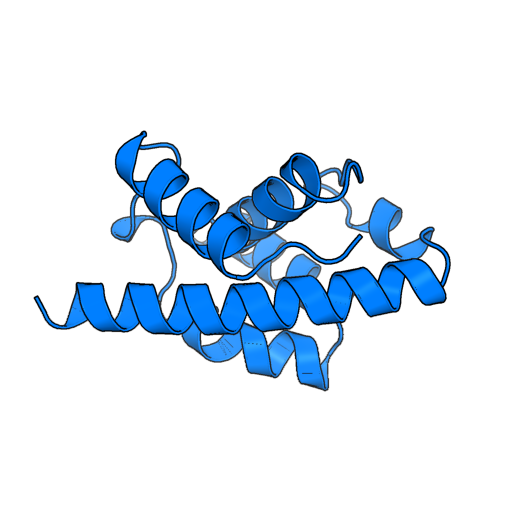OM 785 N N . ASP A 1 99 ? -0.068 3.959 -7.802 1.00 93.38 99 ASP A N 1
ATOM 786 C CA . ASP A 1 99 ? -1.319 3.340 -7.376 1.00 93.38 99 ASP A CA 1
ATOM 787 C C . ASP A 1 99 ? -1.368 3.120 -5.856 1.00 93.38 99 ASP A C 1
ATOM 789 O O . ASP A 1 99 ? -2.335 3.526 -5.203 1.00 93.38 99 ASP A O 1
ATOM 793 N N . LEU A 1 100 ? -0.294 2.575 -5.269 1.00 94.25 100 LEU A N 1
ATOM 794 C CA . LEU A 1 100 ? -0.212 2.383 -3.822 1.00 94.25 100 LEU A CA 1
ATOM 795 C C . LEU A 1 100 ? -0.104 3.717 -3.072 1.00 94.25 100 LEU A C 1
ATOM 797 O O . LEU A 1 100 ? -0.658 3.862 -1.982 1.00 94.25 100 LEU A O 1
ATOM 801 N N . TYR A 1 101 ? 0.561 4.721 -3.646 1.00 96.19 101 TYR A N 1
ATOM 802 C CA . TYR A 1 101 ? 0.573 6.066 -3.076 1.00 96.19 101 TYR A CA 1
ATOM 803 C C . TYR A 1 101 ? -0.852 6.633 -2.964 1.00 96.19 101 TYR A C 1
ATOM 805 O O . TYR A 1 101 ? -1.262 7.057 -1.882 1.00 96.19 101 TYR A O 1
ATOM 813 N N . GLU A 1 102 ? -1.645 6.579 -4.035 1.00 95.06 102 GLU A N 1
ATOM 814 C CA . GLU A 1 102 ? -3.043 7.028 -4.019 1.00 95.06 102 GLU A CA 1
ATOM 815 C C . GLU A 1 102 ? -3.895 6.218 -3.033 1.00 95.06 102 GLU A C 1
ATOM 817 O O . GLU A 1 102 ? -4.647 6.791 -2.240 1.00 95.06 102 GLU A O 1
ATOM 822 N N . PHE A 1 103 ? -3.725 4.895 -3.018 1.00 94.81 103 PHE A N 1
ATOM 823 C CA . PHE A 1 103 ? -4.362 4.009 -2.047 1.00 94.81 103 PHE A CA 1
ATOM 824 C C . PHE A 1 103 ? -4.040 4.410 -0.601 1.00 94.81 103 PHE A C 1
ATOM 826 O O . PHE A 1 103 ? -4.944 4.534 0.227 1.00 94.81 103 PHE A O 1
ATOM 833 N N . SER A 1 104 ? -2.771 4.694 -0.299 1.00 95.12 104 SER A N 1
ATOM 834 C CA . SER A 1 104 ? -2.335 5.087 1.044 1.00 95.12 104 SER A CA 1
ATOM 835 C C . SER A 1 104 ? -2.954 6.411 1.503 1.00 95.12 104 SER A C 1
ATOM 837 O O . SER A 1 104 ? -3.313 6.556 2.673 1.00 95.12 104 SER A O 1
ATOM 839 N N . LEU A 1 105 ? -3.158 7.370 0.588 1.00 95.19 105 LEU A N 1
ATOM 840 C CA . LEU A 1 105 ? -3.859 8.619 0.894 1.00 95.19 105 LEU A CA 1
ATOM 841 C C . LEU A 1 105 ? -5.317 8.361 1.284 1.00 95.19 105 LEU A C 1
ATOM 843 O O . LEU A 1 105 ? -5.829 9.002 2.205 1.00 95.19 105 LEU A O 1
ATOM 847 N N . MET A 1 106 ? -5.980 7.433 0.596 1.00 93.06 106 MET A N 1
ATOM 848 C CA . MET A 1 106 ? -7.367 7.061 0.873 1.00 93.06 106 MET A CA 1
ATOM 849 C C . MET A 1 106 ? -7.497 6.304 2.191 1.00 93.06 106 MET A C 1
ATOM 851 O O . MET A 1 106 ? -8.334 6.668 3.017 1.00 93.06 106 MET A O 1
ATOM 855 N N . LEU A 1 107 ? -6.625 5.320 2.423 1.00 92.50 107 LEU A N 1
ATOM 856 C CA . LEU A 1 107 ? -6.555 4.585 3.683 1.00 92.50 107 LEU A CA 1
ATOM 857 C C . LEU A 1 107 ? -6.357 5.540 4.862 1.00 92.50 107 LEU A C 1
ATOM 859 O O . LEU A 1 107 ? -7.098 5.476 5.841 1.00 92.50 107 LEU A O 1
ATOM 863 N N . ARG A 1 108 ? -5.430 6.495 4.732 1.00 92.75 108 ARG A N 1
ATOM 864 C CA . ARG A 1 108 ? -5.194 7.527 5.745 1.00 92.75 108 ARG A CA 1
ATOM 865 C C . ARG A 1 108 ? -6.447 8.342 6.052 1.00 92.75 108 ARG A C 1
ATOM 867 O O . ARG A 1 108 ? -6.756 8.550 7.220 1.00 92.75 108 ARG A O 1
ATOM 874 N N . ARG A 1 109 ? -7.174 8.802 5.028 1.00 91.06 109 ARG A N 1
ATOM 875 C CA . ARG A 1 109 ? -8.418 9.573 5.222 1.00 91.06 109 ARG A CA 1
ATOM 876 C C . ARG A 1 109 ? -9.479 8.758 5.959 1.00 91.06 109 ARG A C 1
ATOM 878 O O . ARG A 1 109 ? -10.119 9.289 6.860 1.00 91.06 109 ARG A O 1
ATOM 885 N N . LEU A 1 110 ? -9.642 7.487 5.594 1.00 87.81 110 LEU A N 1
ATOM 886 C CA . LEU A 1 110 ? -10.616 6.598 6.223 1.00 87.81 110 LEU A CA 1
ATOM 887 C C . LEU A 1 110 ? -10.277 6.340 7.689 1.00 87.81 110 LEU A C 1
ATOM 889 O O . LEU A 1 110 ? -11.135 6.529 8.542 1.00 87.81 110 LEU A O 1
ATOM 893 N N . VAL A 1 111 ? -9.031 5.979 8.001 1.00 85.50 111 VAL A N 1
ATOM 894 C CA . VAL A 1 111 ? -8.620 5.702 9.386 1.00 85.50 111 VAL A CA 1
ATOM 895 C C . VAL A 1 111 ? -8.801 6.928 10.284 1.00 85.50 111 VAL A C 1
ATOM 897 O O . VAL A 1 111 ? -9.353 6.795 11.371 1.00 85.50 111 VAL A O 1
ATOM 900 N N . ILE A 1 112 ? -8.455 8.130 9.806 1.00 85.50 112 ILE A N 1
ATOM 901 C CA . ILE A 1 112 ? -8.706 9.382 10.545 1.00 85.50 112 ILE A CA 1
ATOM 902 C C . ILE A 1 112 ? -10.208 9.593 10.796 1.00 85.50 112 ILE A C 1
ATOM 904 O O . ILE A 1 112 ? -10.597 10.082 11.853 1.00 85.50 112 ILE A O 1
ATOM 908 N N . ALA A 1 113 ? -11.068 9.247 9.835 1.00 85.12 113 ALA A N 1
ATOM 909 C CA . ALA A 1 113 ? -12.514 9.357 10.014 1.00 85.12 113 ALA A CA 1
ATOM 910 C C . ALA A 1 113 ? -13.054 8.366 11.061 1.00 85.12 113 ALA A C 1
ATOM 912 O O . ALA A 1 113 ? -14.024 8.684 11.744 1.00 85.12 113 ALA A O 1
ATOM 913 N N . PHE A 1 114 ? -12.428 7.194 11.202 1.00 77.12 114 PHE A N 1
ATOM 914 C CA . PHE A 1 114 ? -12.781 6.210 12.225 1.00 77.12 114 PHE A CA 1
ATOM 915 C C . PHE A 1 114 ? -12.234 6.548 13.618 1.00 77.12 114 PHE A C 1
ATOM 917 O O . PHE A 1 114 ? -12.881 6.186 14.588 1.00 77.12 114 PHE A O 1
ATOM 924 N N . GLU A 1 115 ? -11.107 7.260 13.738 1.00 71.88 115 GLU A N 1
ATOM 925 C CA . GLU A 1 115 ? -10.610 7.754 15.040 1.00 71.88 115 GLU A CA 1
ATOM 926 C C . GLU A 1 115 ? -11.488 8.845 15.656 1.00 71.88 115 GLU A C 1
ATOM 928 O O . GLU A 1 115 ? -11.488 9.028 16.867 1.00 71.88 115 GLU A O 1
ATOM 933 N N . LYS A 1 116 ? -12.201 9.614 14.827 1.00 60.69 116 LYS A N 1
ATOM 934 C CA . LYS A 1 116 ? -13.044 10.730 15.282 1.00 60.69 116 LYS A CA 1
ATOM 935 C C . LYS A 1 116 ? -14.437 10.303 15.767 1.00 60.69 116 LYS A C 1
ATOM 937 O O . LYS A 1 116 ? -15.242 11.181 16.070 1.00 60.69 116 LYS A O 1
ATOM 942 N N . LYS A 1 117 ? -14.737 9.003 15.780 1.00 53.06 117 LYS A N 1
ATOM 943 C CA . LYS A 1 117 ? -15.988 8.427 16.290 1.00 53.06 117 LYS A CA 1
ATOM 944 C C . LYS A 1 117 ? -15.743 7.737 17.620 1.00 53.06 117 LYS A C 1
ATOM 946 O O . LYS A 1 117 ? -16.636 7.863 18.480 1.00 53.06 117 LYS A O 1
#

Organism: Clostridium scatologenes (NCBI:txid1548)

Foldseek 3Di:
DADDPVLLVCLLVCCCVVVVDPLVLADLVLLLCLLVCCVPVNDLVSLVVVLVVCVVPSRCHSVSLQVVCVVPVVQNADSPHNVSLVPDDPVSSVSSSVRSSVSSVVSNVVSVVVVVD

Radius of gyration: 13.2 Å; chains: 1; bounding box: 29×24×33 Å

Sequence (117 aa):
MISSSVE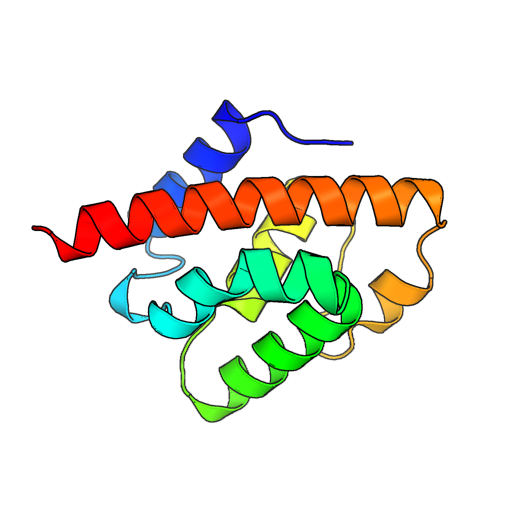KSRFILKSIKDGCFTIKDLSISEIQKLPMMIRINGLAASLEYLLKKDELKVKNVGKFCIKYISDYTSIKIDSSEITDLKEIKCDRYMCLQKDLYEFSLMLRRLVIAFEKK

Secondary structure (DSSP, 8-state):
-PPPHHHHHHHHHHHHHTTSS-GGGS-HHHHHHHHHHHHHH-HHHHHHHHHHHHHHHS--HHHHHHHHHHHHH-----SS-THHHHSS-HHHHHHHHHHHHHHHHHHHHHHHHHHT-